Protein AF-A0A7C6X1G7-F1 (afdb_monomer_lite)

pLDDT: mean 74.95, std 17.66, range [35.72, 93.56]

Foldseek 3Di:
DFWDWAFAAAAPDPVDDKWKFFAPAAQPVDQDPVRGDGDTDDHRDIDTHDFQTKMKIWYWDDDPVDIKIKIFIWTQHPNNYTHFDADPVGGQIDMHDRSCVSRRVVVNLSNLVSVCVPDPDDDQADNVPRDSAWDWDDDPDDFWIWIAHPPPRDIDTDGDPPDD

Sequence (164 aa):
MAKVIVSIPDKDDRRFKAWRKLLTGVDREQKGGYAFEGAWLQPGRKEELEPGSFVLLYDESGSMKHHYARVWLAVVDASGELAPVEDDKGPIRSSGADWALNIRDRVAAALAARDCEGKDNAARYCPFCGSSQCEVEKHESEDGEKVKCLDCGRTALIIIEHEG

Structure (mmCIF, N/CA/C/O backbone):
data_AF-A0A7C6X1G7-F1
#
_entry.id   AF-A0A7C6X1G7-F1
#
loop_
_atom_site.group_PDB
_atom_site.id
_atom_site.type_symbol
_atom_site.label_atom_id
_atom_site.label_alt_id
_atom_site.label_comp_id
_atom_site.label_asym_id
_atom_site.label_entity_id
_atom_site.label_seq_id
_atom_site.pdbx_PDB_ins_code
_atom_site.Cartn_x
_atom_site.Cartn_y
_atom_site.Cartn_z
_atom_site.occupancy
_atom_site.B_iso_or_equiv
_atom_site.auth_seq_id
_atom_site.auth_comp_id
_atom_site.auth_asym_id
_atom_site.auth_atom_id
_atom_site.pdbx_PDB_model_num
ATOM 1 N N . MET A 1 1 ? -15.977 -0.653 12.750 1.00 55.25 1 MET A N 1
ATOM 2 C CA . MET A 1 1 ? -15.195 -0.234 13.934 1.00 55.25 1 MET A CA 1
ATOM 3 C C . MET A 1 1 ? -15.120 1.294 13.944 1.00 55.25 1 MET A C 1
ATOM 5 O O . MET A 1 1 ? -15.724 1.907 13.066 1.00 55.25 1 MET A O 1
ATOM 9 N N . ALA A 1 2 ? -14.492 1.938 14.934 1.00 77.12 2 ALA A N 1
ATOM 10 C CA . ALA A 1 2 ? -14.304 3.393 14.885 1.00 77.12 2 ALA A CA 1
ATOM 11 C C . ALA A 1 2 ? -13.318 3.741 13.759 1.00 77.12 2 ALA A C 1
ATOM 13 O O . ALA A 1 2 ? -12.257 3.127 13.663 1.00 77.12 2 ALA A O 1
ATOM 14 N N . LYS A 1 3 ? -13.682 4.689 12.891 1.00 84.44 3 LYS A N 1
ATOM 15 C CA . LYS A 1 3 ? -12.791 5.179 11.834 1.00 84.44 3 LYS A CA 1
ATOM 16 C C . LYS A 1 3 ? -11.840 6.220 12.410 1.00 84.44 3 LYS A C 1
ATOM 18 O O . LYS A 1 3 ? -12.233 7.010 13.268 1.00 84.44 3 LYS A O 1
ATOM 23 N N . VAL A 1 4 ? -10.612 6.229 11.913 1.00 89.00 4 VAL A N 1
ATOM 24 C CA . VAL A 1 4 ? -9.581 7.205 12.263 1.00 89.00 4 VAL A CA 1
ATOM 25 C C . VAL A 1 4 ? -9.228 8.038 11.042 1.00 89.00 4 VAL A C 1
ATOM 27 O O . VAL A 1 4 ? -9.300 7.576 9.902 1.00 89.00 4 VAL A O 1
ATOM 30 N N . ILE A 1 5 ? -8.872 9.297 11.279 1.00 91.44 5 ILE A N 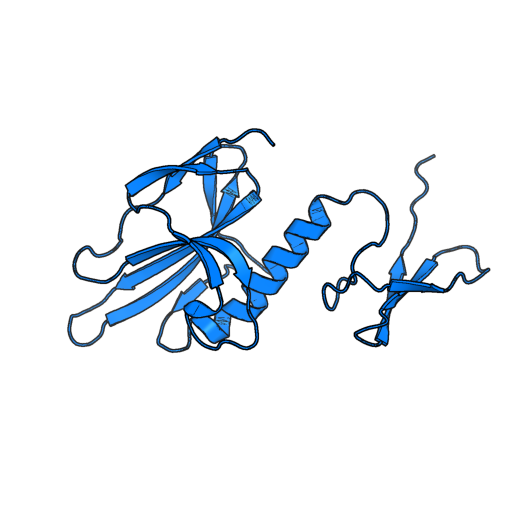1
ATOM 31 C CA . ILE A 1 5 ? -8.466 10.210 10.213 1.00 91.44 5 ILE A CA 1
ATOM 32 C C . ILE A 1 5 ? -6.995 9.948 9.916 1.00 91.44 5 ILE A C 1
ATOM 34 O O . ILE A 1 5 ? -6.128 10.313 10.707 1.00 91.44 5 ILE A O 1
ATOM 38 N N . VAL A 1 6 ? -6.724 9.357 8.757 1.00 90.00 6 VAL A N 1
ATOM 39 C CA . VAL A 1 6 ? -5.374 9.001 8.326 1.00 90.00 6 VAL A CA 1
ATOM 40 C C . VAL A 1 6 ? -4.847 10.024 7.343 1.00 90.00 6 VAL A C 1
ATOM 42 O O . VAL A 1 6 ? -5.523 10.380 6.378 1.00 90.00 6 VAL A O 1
ATOM 45 N N . SER A 1 7 ? -3.617 10.485 7.562 1.00 90.00 7 SER A N 1
ATOM 46 C CA . SER A 1 7 ? -2.927 11.354 6.605 1.00 90.00 7 SER A CA 1
ATOM 47 C C . SER A 1 7 ? -2.232 10.504 5.543 1.00 90.00 7 SER A C 1
ATOM 49 O O . SER A 1 7 ? -1.245 9.831 5.831 1.00 90.00 7 SER A O 1
ATOM 51 N N . ILE A 1 8 ? -2.740 10.534 4.308 1.00 90.81 8 ILE A N 1
ATOM 52 C CA . ILE A 1 8 ? -2.143 9.794 3.196 1.00 90.81 8 ILE A CA 1
ATOM 53 C C . ILE A 1 8 ? -0.935 10.582 2.676 1.00 90.81 8 ILE A C 1
ATOM 55 O O . ILE A 1 8 ? -1.099 11.736 2.266 1.00 90.81 8 ILE A O 1
ATOM 59 N N . PRO A 1 9 ? 0.275 9.996 2.656 1.00 87.00 9 PRO A N 1
ATOM 60 C CA . PRO A 1 9 ? 1.474 10.709 2.243 1.00 87.00 9 PRO A CA 1
ATOM 61 C C . PRO A 1 9 ? 1.359 11.173 0.792 1.00 87.00 9 PRO A C 1
ATOM 63 O O . PRO A 1 9 ? 0.794 10.483 -0.068 1.00 87.00 9 PRO A O 1
ATOM 66 N N . ASP A 1 10 ? 1.895 12.364 0.529 1.00 86.38 10 ASP A N 1
ATOM 67 C CA . ASP A 1 10 ? 1.963 12.928 -0.816 1.00 86.38 10 ASP A CA 1
ATOM 68 C C . ASP A 1 10 ? 2.998 12.187 -1.679 1.00 86.38 10 ASP A C 1
ATOM 70 O O . ASP A 1 10 ? 3.651 11.247 -1.219 1.00 86.38 10 ASP A O 1
ATOM 74 N N . LYS A 1 11 ? 3.094 12.560 -2.954 1.00 83.31 11 LYS A N 1
ATOM 75 C CA . LYS A 1 11 ? 3.959 11.908 -3.942 1.00 83.31 11 LYS A CA 1
ATOM 76 C C . LYS A 1 11 ? 5.419 12.243 -3.655 1.00 83.31 11 LYS A C 1
ATOM 78 O O . LYS A 1 11 ? 5.736 13.412 -3.453 1.00 83.31 11 LYS A O 1
ATOM 83 N N . ASP A 1 12 ? 6.298 11.243 -3.706 1.00 77.25 12 ASP A N 1
ATOM 84 C CA . ASP A 1 12 ? 7.741 11.455 -3.491 1.00 77.25 12 ASP A CA 1
ATOM 85 C C . ASP A 1 12 ? 8.341 12.331 -4.606 1.00 77.25 12 ASP A C 1
ATOM 87 O O . ASP A 1 12 ? 9.036 13.314 -4.352 1.00 77.25 12 ASP A O 1
ATOM 91 N N . ASP A 1 13 ? 7.974 12.038 -5.857 1.00 77.50 13 ASP A N 1
ATOM 92 C CA . ASP A 1 13 ? 8.356 12.826 -7.023 1.00 77.50 13 ASP A CA 1
ATOM 93 C C . ASP A 1 13 ? 7.121 13.203 -7.848 1.00 77.50 13 ASP A C 1
ATOM 95 O O . ASP A 1 13 ? 6.461 12.371 -8.475 1.00 77.50 13 ASP A O 1
ATOM 99 N N . ARG A 1 14 ? 6.814 14.504 -7.890 1.00 76.50 14 ARG A N 1
ATOM 100 C CA . ARG A 1 14 ? 5.660 15.044 -8.628 1.00 76.50 14 ARG A CA 1
ATOM 101 C C . ARG A 1 14 ? 5.756 14.834 -10.142 1.00 76.50 14 ARG A C 1
ATOM 103 O O . ARG A 1 14 ? 4.755 15.022 -10.831 1.00 76.50 14 ARG A O 1
ATOM 110 N N . ARG A 1 15 ? 6.939 14.493 -10.665 1.00 80.12 15 ARG A N 1
ATOM 111 C CA . ARG A 1 15 ? 7.170 14.260 -12.098 1.00 80.12 15 ARG A CA 1
ATOM 112 C C . ARG A 1 15 ? 6.644 12.907 -12.562 1.00 80.12 15 ARG A C 1
ATOM 114 O O . ARG A 1 15 ? 6.366 12.760 -13.750 1.00 80.12 15 ARG A O 1
ATOM 121 N N . PHE A 1 16 ? 6.520 11.940 -11.656 1.00 82.81 16 PHE A N 1
ATOM 122 C CA . PHE A 1 16 ? 6.192 10.566 -12.010 1.00 82.81 16 PHE A CA 1
ATOM 123 C C . PHE A 1 16 ? 4.864 10.098 -11.415 1.00 82.81 16 PHE A C 1
ATOM 125 O O . PHE A 1 16 ? 4.177 10.820 -10.680 1.00 82.81 16 PHE A O 1
ATOM 132 N N . LYS A 1 17 ? 4.440 8.892 -11.808 1.00 84.31 17 LYS A N 1
ATOM 133 C CA . LYS A 1 17 ? 3.172 8.339 -11.349 1.00 84.31 17 LYS A CA 1
ATOM 134 C C . LYS A 1 17 ? 3.324 7.902 -9.906 1.00 84.31 17 LYS A C 1
ATOM 136 O O . LYS A 1 17 ? 4.287 7.256 -9.511 1.00 84.31 17 LYS A O 1
ATOM 141 N N . ALA A 1 18 ? 2.305 8.230 -9.137 1.00 89.81 18 ALA A N 1
ATOM 142 C CA . ALA A 1 18 ? 2.233 7.875 -7.744 1.00 89.81 18 ALA A CA 1
ATOM 143 C C . ALA A 1 18 ? 0.765 7.715 -7.375 1.00 89.81 18 ALA A C 1
ATOM 145 O O . ALA A 1 18 ? -0.073 8.543 -7.758 1.00 89.81 18 ALA A O 1
ATOM 146 N N . TRP A 1 19 ? 0.465 6.629 -6.680 1.00 91.62 19 TRP A N 1
ATOM 147 C CA . TRP A 1 19 ? -0.881 6.276 -6.258 1.00 91.62 19 TRP A CA 1
ATOM 148 C C . TRP A 1 19 ? -0.836 5.572 -4.905 1.00 91.62 19 TRP A C 1
ATOM 150 O O . TRP A 1 19 ? 0.210 5.092 -4.470 1.00 91.62 19 TRP A O 1
ATOM 160 N N . ARG A 1 20 ? -1.960 5.594 -4.193 1.00 92.50 20 ARG A N 1
ATOM 161 C CA . ARG A 1 20 ? -2.141 4.874 -2.933 1.00 92.50 20 ARG A CA 1
ATOM 162 C C . ARG A 1 20 ? -3.430 4.087 -3.042 1.00 92.50 20 ARG A C 1
ATOM 164 O O . ARG A 1 20 ? -4.411 4.588 -3.594 1.00 92.50 20 ARG A O 1
ATOM 171 N N . LYS A 1 21 ? -3.410 2.849 -2.570 1.00 93.56 21 LYS A N 1
ATOM 172 C CA . LYS A 1 21 ? -4.550 1.950 -2.684 1.00 93.56 21 LYS A CA 1
ATOM 173 C C . LYS A 1 21 ? -4.817 1.294 -1.344 1.00 93.56 21 LYS A C 1
ATOM 175 O O . LYS A 1 21 ? -3.936 0.642 -0.794 1.00 93.56 21 LYS A O 1
ATOM 180 N N . LEU A 1 22 ? -6.022 1.484 -0.828 1.00 93.38 22 LEU A N 1
ATOM 181 C CA . LEU A 1 22 ? -6.534 0.717 0.294 1.00 93.38 22 LEU A CA 1
ATOM 182 C C . LEU A 1 22 ? -6.741 -0.717 -0.182 1.00 93.38 22 LEU A C 1
ATOM 184 O O . LEU A 1 22 ? -7.464 -0.932 -1.154 1.00 93.38 22 LEU A O 1
ATOM 188 N N . LEU A 1 23 ? -6.109 -1.675 0.482 1.00 92.62 23 LEU A N 1
ATOM 189 C CA . LEU A 1 23 ? -6.188 -3.077 0.111 1.00 92.62 23 LEU A CA 1
ATOM 190 C C . LEU A 1 23 ? -7.367 -3.761 0.790 1.00 92.62 23 LEU A C 1
ATOM 192 O O . LEU A 1 23 ? -7.470 -3.796 2.017 1.00 92.62 23 LEU A O 1
ATOM 196 N N . THR A 1 24 ? -8.221 -4.356 -0.033 1.00 88.06 24 THR A N 1
ATOM 197 C CA . THR A 1 24 ? -9.310 -5.238 0.402 1.00 88.06 24 THR A CA 1
ATOM 198 C C . THR A 1 24 ? -9.031 -6.698 0.063 1.00 88.06 24 THR A C 1
ATOM 200 O O . THR A 1 24 ? -9.603 -7.579 0.692 1.00 88.06 24 THR A O 1
ATOM 203 N N . GLY A 1 25 ? -8.155 -6.957 -0.911 1.00 87.31 25 GLY A N 1
ATOM 204 C CA . GLY A 1 25 ? -7.812 -8.296 -1.375 1.00 87.31 25 GLY A CA 1
ATOM 205 C C . GLY A 1 25 ? -6.568 -8.300 -2.259 1.00 87.31 25 GLY A C 1
ATOM 206 O O . GLY A 1 25 ? -6.072 -7.246 -2.674 1.00 87.31 25 GLY A O 1
ATOM 207 N N . VAL A 1 26 ? -6.047 -9.498 -2.522 1.00 89.50 26 VAL A N 1
ATOM 208 C CA . VAL A 1 26 ? -4.948 -9.720 -3.466 1.00 89.50 26 VAL A CA 1
ATOM 209 C C . VAL A 1 26 ? -5.261 -10.933 -4.333 1.00 89.50 26 VAL A C 1
ATOM 211 O O . VAL A 1 26 ? -5.372 -12.052 -3.834 1.00 89.50 26 VAL A O 1
ATOM 214 N N . ASP A 1 27 ? -5.309 -10.704 -5.637 1.00 86.81 27 ASP A N 1
ATOM 215 C CA . ASP A 1 27 ? -5.416 -11.715 -6.676 1.00 86.81 27 ASP A CA 1
ATOM 216 C C . ASP A 1 27 ? -4.020 -12.282 -6.996 1.00 86.81 27 ASP A C 1
ATOM 218 O O . ASP A 1 27 ? -3.120 -11.589 -7.483 1.00 86.81 27 ASP A O 1
ATOM 222 N N . ARG A 1 28 ? -3.827 -13.572 -6.703 1.00 83.19 28 ARG A N 1
ATOM 223 C CA . ARG A 1 28 ? -2.555 -14.284 -6.912 1.00 83.19 28 ARG A CA 1
ATOM 224 C C . ARG A 1 28 ? -2.372 -14.814 -8.335 1.00 83.19 28 ARG A C 1
ATOM 226 O O . ARG A 1 28 ? -1.288 -15.296 -8.665 1.00 83.19 28 ARG A O 1
ATOM 233 N N . GLU A 1 29 ? -3.380 -14.738 -9.187 1.00 81.56 29 GLU A N 1
ATOM 234 C CA . GLU A 1 29 ? -3.276 -15.133 -10.593 1.00 81.56 29 GLU A CA 1
ATOM 235 C C . GLU A 1 29 ? -2.656 -14.002 -11.424 1.00 81.56 29 GLU A C 1
ATOM 237 O O . GLU A 1 29 ? -1.931 -14.239 -12.397 1.00 81.56 29 GLU A O 1
ATOM 242 N N . GLN A 1 30 ? -2.834 -12.757 -10.978 1.00 82.62 30 GLN A N 1
ATOM 243 C CA . GLN A 1 30 ? -2.245 -11.581 -11.605 1.00 82.62 30 GLN A CA 1
ATOM 244 C C . GLN A 1 30 ? -0.779 -11.345 -11.190 1.00 82.62 30 GLN A C 1
ATOM 246 O O . GLN A 1 30 ? -0.344 -11.603 -10.064 1.00 82.62 30 GLN A O 1
ATOM 251 N N . LYS A 1 31 ? 0.016 -10.839 -12.144 1.00 79.12 31 LYS A N 1
ATOM 252 C CA . LYS A 1 31 ? 1.476 -10.638 -12.007 1.00 79.12 31 LYS A CA 1
ATOM 253 C C . LYS A 1 31 ? 1.902 -9.171 -11.870 1.00 79.12 31 LYS A C 1
ATOM 255 O O . LYS A 1 31 ? 3.086 -8.895 -11.717 1.00 79.12 31 LYS A O 1
ATOM 260 N N . GLY A 1 32 ? 0.963 -8.232 -11.969 1.00 83.88 32 GLY A N 1
ATOM 261 C CA . GLY A 1 32 ? 1.234 -6.791 -11.975 1.00 83.88 32 GLY A CA 1
ATOM 262 C C . GLY A 1 32 ? 0.497 -6.040 -10.870 1.00 83.88 32 GLY A C 1
ATOM 263 O O . GLY A 1 32 ? -0.123 -6.642 -10.001 1.00 83.88 32 GLY A O 1
ATOM 264 N N . GLY A 1 33 ? 0.504 -4.706 -10.938 1.00 76.50 33 GLY A N 1
ATOM 265 C CA . GLY A 1 33 ? -0.176 -3.855 -9.949 1.00 76.50 33 GLY A CA 1
ATOM 266 C C . GLY A 1 33 ? -1.702 -4.020 -9.877 1.00 76.50 33 GLY A C 1
ATOM 267 O O . GLY A 1 33 ? -2.312 -3.586 -8.907 1.00 76.50 33 GLY A O 1
ATOM 268 N N . TYR A 1 34 ? -2.313 -4.679 -10.865 1.00 81.38 34 TYR A N 1
ATOM 269 C CA . TYR A 1 34 ? -3.734 -5.041 -10.854 1.00 81.38 34 TYR A CA 1
ATOM 270 C C . TYR A 1 34 ? -4.063 -6.219 -9.928 1.00 81.38 34 TYR A C 1
ATOM 272 O O . TYR A 1 34 ? -5.228 -6.400 -9.595 1.00 81.38 34 TYR A O 1
ATOM 280 N N . ALA A 1 35 ? -3.048 -6.956 -9.461 1.00 87.56 35 ALA A N 1
ATOM 281 C CA . ALA A 1 35 ? -3.206 -8.002 -8.455 1.00 87.56 35 ALA A CA 1
ATOM 282 C C . ALA A 1 35 ? -3.741 -7.468 -7.120 1.00 87.56 35 ALA A C 1
ATOM 284 O O . ALA A 1 35 ? -4.300 -8.214 -6.332 1.00 87.56 35 ALA A O 1
ATOM 285 N N . PHE A 1 36 ? -3.549 -6.183 -6.834 1.00 90.75 36 PHE A N 1
ATOM 286 C CA . PHE A 1 36 ? -3.952 -5.581 -5.571 1.00 90.75 36 PHE A CA 1
ATOM 287 C C . PHE A 1 36 ? -5.345 -4.983 -5.714 1.00 90.75 36 PHE A C 1
ATOM 289 O O . PHE A 1 36 ? -5.533 -4.035 -6.479 1.00 90.75 36 PHE A O 1
ATOM 296 N N . GLU A 1 37 ? -6.317 -5.507 -4.979 1.00 90.56 37 GLU A N 1
ATOM 297 C CA . GLU A 1 37 ? -7.714 -5.082 -5.037 1.00 90.56 37 GLU A CA 1
ATOM 298 C C . GLU A 1 37 ? -8.043 -4.087 -3.928 1.00 90.56 37 GLU A C 1
ATOM 300 O O . GLU A 1 37 ? -7.504 -4.158 -2.824 1.00 90.56 37 GLU A O 1
ATOM 305 N N . GLY A 1 38 ? -8.947 -3.155 -4.235 1.00 90.50 38 GLY A N 1
ATOM 306 C CA . GLY A 1 38 ? -9.492 -2.206 -3.268 1.00 90.50 38 GLY A CA 1
ATOM 307 C C . GLY A 1 38 ? -9.575 -0.770 -3.781 1.00 90.50 38 GLY A C 1
ATOM 308 O O . GLY A 1 38 ? -9.521 -0.521 -4.991 1.00 90.50 38 GLY A O 1
ATOM 309 N N . ALA A 1 39 ? -9.765 0.174 -2.861 1.00 91.44 39 ALA A N 1
ATOM 310 C CA . ALA A 1 39 ? -10.128 1.555 -3.172 1.00 91.44 39 ALA A CA 1
ATOM 311 C C . ALA A 1 39 ? -8.904 2.450 -3.415 1.00 91.44 39 ALA A C 1
ATOM 313 O O . ALA A 1 39 ? -7.892 2.359 -2.723 1.00 91.44 39 ALA A O 1
ATOM 314 N N . TRP A 1 40 ? -9.003 3.350 -4.393 1.00 91.38 40 TRP A N 1
ATOM 315 C CA . TRP A 1 40 ? -7.967 4.345 -4.668 1.00 91.38 40 TRP A CA 1
ATOM 316 C C . TRP A 1 40 ? -8.059 5.507 -3.681 1.00 91.38 40 TRP A C 1
ATOM 318 O O . TRP A 1 40 ? -9.119 6.113 -3.546 1.00 91.38 40 TRP A O 1
ATOM 328 N N . LEU A 1 41 ? -6.939 5.841 -3.044 1.00 90.75 41 LEU A N 1
ATOM 329 C CA . LEU A 1 41 ? -6.829 6.950 -2.101 1.00 90.75 41 LEU A CA 1
ATOM 330 C C . LEU A 1 41 ? -6.162 8.155 -2.767 1.00 90.75 41 LEU A C 1
ATOM 332 O O . LEU A 1 41 ? -5.285 8.012 -3.627 1.00 90.75 41 LEU A O 1
ATOM 336 N N . GLN A 1 42 ? -6.557 9.355 -2.346 1.00 88.00 42 GLN A N 1
ATOM 337 C CA . GLN A 1 42 ? -5.967 10.595 -2.843 1.00 88.00 42 GLN A CA 1
ATOM 338 C C . GLN A 1 42 ? -4.656 10.908 -2.093 1.00 88.00 42 GLN A C 1
ATOM 340 O O . GLN A 1 42 ? -4.688 11.093 -0.875 1.00 88.00 42 GLN A O 1
ATOM 345 N N . PRO A 1 43 ? -3.498 10.991 -2.781 1.00 87.31 43 PRO A N 1
ATOM 346 C CA . PRO A 1 43 ? -2.242 11.402 -2.150 1.00 87.31 43 PRO A CA 1
ATOM 347 C C . PRO A 1 43 ? -2.351 12.824 -1.581 1.00 87.31 43 PRO A C 1
ATOM 349 O O . PRO A 1 43 ? -2.982 13.689 -2.193 1.00 87.31 43 PRO A O 1
ATOM 352 N N . GLY A 1 44 ? -1.755 13.054 -0.407 1.00 87.00 44 GLY A N 1
ATOM 353 C CA . GLY A 1 44 ? -1.722 14.366 0.250 1.00 87.00 44 GLY A CA 1
ATOM 354 C C . GLY A 1 44 ? -3.046 14.801 0.890 1.00 87.00 44 GLY A C 1
ATOM 355 O O . GLY A 1 44 ? -3.172 15.941 1.345 1.00 87.00 44 GLY A O 1
ATOM 356 N N . ARG A 1 45 ? -4.053 13.922 0.922 1.00 89.38 45 ARG A N 1
ATOM 357 C CA . ARG A 1 45 ? -5.341 14.158 1.583 1.00 89.38 45 ARG A CA 1
ATOM 358 C C . ARG A 1 45 ? -5.464 13.315 2.847 1.00 89.38 45 ARG A C 1
ATOM 360 O O . ARG A 1 45 ? -4.727 12.355 3.059 1.00 89.38 45 ARG A O 1
ATOM 367 N N . LYS A 1 46 ? -6.401 13.720 3.700 1.00 89.94 46 LYS A N 1
ATOM 368 C CA . LYS A 1 46 ? -6.814 12.938 4.861 1.00 89.94 46 LYS A CA 1
ATOM 369 C C . LYS A 1 46 ? -8.035 12.118 4.484 1.00 89.94 46 LYS A C 1
ATOM 371 O O . LYS A 1 46 ? -8.945 12.675 3.882 1.00 89.94 46 LYS A O 1
ATOM 376 N N . GLU A 1 47 ? -8.036 10.849 4.858 1.00 90.75 47 GLU A N 1
ATOM 377 C CA . GLU A 1 47 ? -9.119 9.905 4.580 1.00 90.75 47 GLU A CA 1
ATOM 378 C C . GLU A 1 47 ? -9.529 9.208 5.880 1.00 90.75 47 GLU A C 1
ATOM 380 O O . GLU A 1 47 ? -8.700 8.978 6.761 1.00 90.75 47 GLU A O 1
ATOM 385 N N . GLU A 1 48 ? -10.810 8.872 6.010 1.00 91.31 48 GLU A N 1
ATOM 386 C CA . GLU A 1 48 ? -11.317 8.101 7.146 1.00 91.31 48 GLU A CA 1
ATOM 387 C C . GLU A 1 48 ? -11.150 6.605 6.874 1.00 91.31 48 GLU A C 1
ATOM 389 O O . GLU A 1 48 ? -11.887 6.027 6.070 1.00 91.31 48 GLU A O 1
ATOM 394 N N . LEU A 1 49 ? -10.195 5.973 7.556 1.00 89.00 49 LEU A N 1
ATOM 395 C CA . LEU A 1 49 ? -9.894 4.548 7.414 1.00 89.00 49 LEU A CA 1
ATOM 396 C C . LEU A 1 49 ? -10.116 3.817 8.737 1.00 89.00 49 LEU A C 1
ATOM 398 O O . LEU A 1 49 ? -10.075 4.412 9.812 1.00 89.00 49 LEU A O 1
ATOM 402 N N . GLU A 1 50 ? -10.361 2.513 8.666 1.00 86.75 50 GLU A N 1
ATOM 403 C CA . GLU A 1 50 ? -10.420 1.680 9.867 1.00 86.75 50 GLU A CA 1
ATOM 404 C C . GLU A 1 50 ? -8.993 1.312 10.310 1.00 86.75 50 GLU A C 1
ATOM 406 O O . GLU A 1 50 ? -8.184 0.926 9.458 1.00 86.75 50 GLU A O 1
ATOM 411 N N . PRO A 1 51 ? -8.658 1.407 11.609 1.00 86.12 51 PRO A N 1
ATOM 412 C CA . PRO A 1 51 ? -7.404 0.871 12.134 1.00 86.12 51 PRO A CA 1
ATOM 413 C C . PRO A 1 51 ? -7.207 -0.596 11.732 1.00 86.12 51 PRO A C 1
ATOM 415 O O . PRO A 1 51 ? -8.170 -1.356 11.646 1.00 86.12 51 PRO A O 1
ATOM 418 N N . GLY A 1 52 ? -5.970 -0.981 11.431 1.00 85.31 52 GLY A N 1
ATOM 419 C CA . GLY A 1 52 ? -5.627 -2.289 10.865 1.00 85.31 52 GLY A CA 1
ATOM 420 C C . GLY A 1 52 ? -5.830 -2.392 9.347 1.00 85.31 52 GLY A C 1
ATOM 421 O O . GLY A 1 52 ? -5.494 -3.409 8.741 1.00 85.31 52 GLY A O 1
ATOM 422 N N . SER A 1 53 ? -6.351 -1.351 8.690 1.00 87.44 53 SER A N 1
ATOM 423 C CA . SER A 1 53 ? -6.442 -1.320 7.227 1.00 87.44 53 SER A CA 1
ATOM 424 C C . SER A 1 53 ? -5.060 -1.289 6.584 1.00 87.44 53 SER A C 1
ATOM 426 O O . SER A 1 53 ? -4.200 -0.508 6.987 1.00 87.44 53 SER A O 1
ATOM 428 N N . PHE A 1 54 ? -4.864 -2.073 5.524 1.00 91.69 54 PHE A N 1
ATOM 429 C CA . PHE A 1 54 ? -3.623 -2.048 4.756 1.00 91.69 54 PHE A CA 1
ATOM 430 C C . PHE A 1 54 ? -3.704 -1.065 3.595 1.00 91.69 54 PHE A C 1
ATOM 432 O O . PHE A 1 54 ? -4.652 -1.077 2.813 1.00 91.69 54 PHE A O 1
ATOM 439 N N . VAL A 1 55 ? -2.671 -0.249 3.440 1.00 92.75 55 VAL A N 1
ATOM 440 C CA . VAL A 1 55 ? -2.517 0.710 2.352 1.00 92.75 55 VAL A CA 1
ATOM 441 C C . VAL A 1 55 ? -1.251 0.372 1.582 1.00 92.75 55 VAL A C 1
ATOM 443 O O . VAL A 1 55 ? -0.158 0.313 2.140 1.00 92.75 55 VAL A O 1
ATOM 446 N N . LEU A 1 56 ? -1.395 0.166 0.277 1.00 93.12 56 LEU A N 1
ATOM 447 C CA . LEU A 1 56 ? -0.281 0.000 -0.641 1.00 93.12 56 LEU A CA 1
ATOM 448 C C . LEU A 1 56 ? 0.102 1.351 -1.233 1.00 93.12 56 LEU A C 1
ATOM 450 O O . LEU A 1 56 ? -0.734 2.044 -1.823 1.00 93.12 56 LEU A O 1
ATOM 454 N N . LEU A 1 57 ? 1.372 1.709 -1.095 1.00 92.81 57 LEU A N 1
ATOM 455 C CA . LEU A 1 57 ? 1.919 2.964 -1.581 1.00 92.81 57 LEU A CA 1
ATOM 456 C C . LEU A 1 57 ? 2.839 2.690 -2.757 1.00 92.81 57 LEU A C 1
ATOM 458 O O . LEU A 1 57 ? 3.752 1.877 -2.646 1.00 92.81 57 LEU A O 1
ATOM 462 N N . TYR A 1 58 ? 2.574 3.360 -3.875 1.00 91.81 58 TYR A N 1
ATOM 463 C CA . TYR A 1 58 ? 3.378 3.294 -5.086 1.00 91.81 58 TYR A CA 1
ATOM 464 C C . TYR A 1 58 ? 3.865 4.690 -5.445 1.00 91.81 58 TYR A C 1
ATOM 466 O O . TYR A 1 58 ? 3.060 5.612 -5.628 1.00 91.81 58 TYR A O 1
ATOM 474 N N . ASP A 1 59 ? 5.170 4.806 -5.637 1.00 90.44 59 ASP A N 1
ATOM 475 C CA . ASP A 1 59 ? 5.827 6.005 -6.128 1.00 90.44 59 ASP A CA 1
ATOM 476 C C . ASP A 1 59 ? 6.878 5.619 -7.167 1.00 90.44 59 ASP A C 1
ATOM 478 O O . ASP A 1 59 ? 7.698 4.727 -6.959 1.00 90.44 59 ASP A O 1
ATOM 482 N N . GLU A 1 60 ? 6.870 6.295 -8.305 1.00 88.06 60 GLU A N 1
ATOM 483 C CA . GLU A 1 60 ? 7.979 6.249 -9.251 1.00 88.06 60 GLU A CA 1
ATOM 484 C C . GLU A 1 60 ? 9.005 7.318 -8.886 1.00 88.06 60 GLU A C 1
ATOM 486 O O . GLU A 1 60 ? 8.666 8.483 -8.687 1.00 88.06 60 GLU A O 1
ATOM 491 N N . SER A 1 61 ? 10.273 6.926 -8.817 1.00 82.75 61 SER A N 1
ATOM 492 C CA . SER A 1 61 ? 11.370 7.844 -8.516 1.00 82.75 61 SER A CA 1
ATOM 493 C C . SER A 1 61 ? 12.570 7.546 -9.411 1.00 82.75 61 SER A C 1
ATOM 495 O O . SER A 1 61 ? 12.725 6.435 -9.926 1.00 82.75 61 SER A O 1
ATOM 497 N N . GLY A 1 62 ? 13.417 8.549 -9.631 1.00 81.06 62 GLY A N 1
ATOM 498 C CA . GLY A 1 62 ? 14.623 8.438 -10.450 1.00 81.06 62 GLY A CA 1
ATOM 499 C C . GLY A 1 62 ? 14.751 9.525 -11.516 1.00 81.06 62 GLY A C 1
ATOM 500 O O . GLY A 1 62 ? 14.237 10.636 -11.391 1.00 81.06 62 GLY A O 1
ATOM 501 N N . SER A 1 63 ? 15.508 9.220 -12.568 1.00 74.81 63 SER A N 1
ATOM 502 C CA . SER A 1 63 ? 15.702 10.123 -13.709 1.00 74.81 63 SER A CA 1
ATOM 503 C C . SER A 1 63 ? 14.714 9.785 -14.824 1.00 74.81 63 SER A C 1
ATOM 505 O O . SER A 1 63 ? 14.275 8.645 -14.919 1.00 74.81 63 SER A O 1
ATOM 507 N N . MET A 1 64 ? 14.403 10.723 -15.728 1.00 71.44 64 MET A N 1
ATOM 508 C CA . MET A 1 64 ? 13.479 10.471 -16.852 1.00 71.44 64 MET A CA 1
ATOM 509 C C . MET A 1 64 ? 13.829 9.192 -17.634 1.00 71.44 64 MET A C 1
ATOM 511 O O . MET A 1 64 ? 12.937 8.439 -18.013 1.00 71.44 64 MET A O 1
ATOM 515 N N . LYS A 1 65 ? 15.130 8.918 -17.823 1.00 75.94 65 LYS A N 1
ATOM 516 C CA . LYS A 1 65 ? 15.638 7.722 -18.522 1.00 75.94 65 LYS A CA 1
ATOM 517 C C . LYS A 1 65 ? 15.756 6.468 -17.643 1.00 75.94 65 LYS A C 1
ATOM 519 O O . LYS A 1 65 ? 15.821 5.370 -18.179 1.00 75.94 65 LYS A O 1
ATOM 524 N N . HIS A 1 66 ? 15.797 6.629 -16.322 1.00 77.25 66 HIS A N 1
ATOM 525 C CA . HIS A 1 66 ? 16.018 5.558 -15.344 1.00 77.25 66 HIS A CA 1
ATOM 526 C C . HIS A 1 66 ? 15.131 5.796 -14.119 1.00 77.25 66 HIS A C 1
ATOM 528 O O . HIS A 1 66 ? 15.620 6.127 -13.036 1.00 77.25 66 HIS A O 1
ATOM 534 N N . HIS A 1 67 ? 13.819 5.707 -14.319 1.00 80.06 67 HIS A N 1
ATOM 535 C CA . HIS A 1 67 ? 12.848 5.723 -13.234 1.00 80.06 67 HIS A CA 1
ATOM 536 C C . HIS A 1 67 ? 12.544 4.282 -12.830 1.00 80.06 67 HIS A C 1
ATOM 538 O O . HIS A 1 67 ? 12.572 3.370 -13.658 1.00 80.06 67 HIS A O 1
ATOM 544 N N . TYR A 1 68 ? 12.285 4.072 -11.549 1.00 84.19 68 TYR A N 1
ATOM 545 C CA . TYR A 1 68 ? 11.920 2.777 -11.003 1.00 84.19 68 TYR A CA 1
ATOM 546 C C . TYR A 1 68 ? 10.716 2.935 -10.083 1.00 84.19 68 TYR A C 1
ATOM 548 O O . TYR A 1 68 ? 10.567 3.944 -9.392 1.00 84.19 68 TYR A O 1
ATOM 556 N N . ALA A 1 69 ? 9.860 1.917 -10.076 1.00 88.75 69 ALA A N 1
ATOM 557 C CA . ALA A 1 69 ? 8.786 1.820 -9.106 1.00 88.75 69 ALA A CA 1
ATOM 558 C C . ALA A 1 69 ? 9.384 1.568 -7.721 1.00 88.75 69 ALA A C 1
ATOM 560 O O . ALA A 1 69 ? 10.293 0.748 -7.574 1.00 88.75 69 ALA A O 1
ATOM 561 N N . ARG A 1 70 ? 8.864 2.259 -6.714 1.00 90.81 70 ARG A N 1
ATOM 562 C CA . ARG A 1 70 ? 9.089 2.015 -5.296 1.00 90.81 70 ARG A CA 1
ATOM 563 C C . ARG A 1 70 ? 7.730 1.757 -4.673 1.00 90.81 70 ARG A C 1
ATOM 565 O O . ARG A 1 70 ? 6.835 2.592 -4.759 1.00 90.81 70 ARG A O 1
ATOM 572 N N . VAL A 1 71 ? 7.590 0.587 -4.067 1.00 92.00 71 VAL A N 1
ATOM 573 C CA . VAL A 1 71 ? 6.328 0.143 -3.488 1.00 92.00 71 VAL A CA 1
ATOM 574 C C . VAL A 1 71 ? 6.562 -0.342 -2.077 1.00 92.00 71 VAL A C 1
ATOM 576 O O . VAL A 1 71 ? 7.519 -1.077 -1.832 1.00 92.00 71 VAL A O 1
ATOM 579 N N . TRP A 1 72 ? 5.703 0.058 -1.150 1.00 92.94 72 TRP A N 1
ATOM 580 C CA . TRP A 1 72 ? 5.719 -0.449 0.216 1.00 92.94 72 TRP A CA 1
ATOM 581 C C . TRP A 1 72 ? 4.308 -0.583 0.773 1.00 92.94 72 TRP A C 1
ATOM 583 O O . TRP A 1 72 ? 3.386 0.127 0.363 1.00 92.94 72 TRP A O 1
ATOM 593 N N . LEU A 1 73 ? 4.150 -1.532 1.690 1.00 93.31 73 LEU A N 1
ATOM 594 C CA . LEU A 1 73 ? 2.913 -1.758 2.416 1.00 93.31 73 LEU A CA 1
ATOM 595 C C . LEU A 1 73 ? 2.956 -1.008 3.748 1.00 93.31 73 LEU A C 1
ATOM 597 O O . LEU A 1 73 ? 3.942 -1.089 4.483 1.00 93.31 73 LEU A O 1
ATOM 601 N N . ALA A 1 74 ? 1.871 -0.312 4.059 1.00 92.50 74 ALA A N 1
ATOM 602 C CA . ALA A 1 74 ? 1.640 0.284 5.361 1.00 92.50 74 ALA A CA 1
ATOM 603 C C . ALA A 1 74 ? 0.323 -0.220 5.958 1.00 92.50 74 ALA A C 1
ATOM 605 O O . ALA A 1 74 ? -0.592 -0.601 5.230 1.00 92.50 74 ALA A O 1
ATOM 606 N N . VAL A 1 75 ? 0.229 -0.208 7.278 1.00 91.25 75 VAL A N 1
ATOM 607 C CA . VAL A 1 75 ? -0.987 -0.469 8.043 1.00 91.25 75 VAL A CA 1
ATOM 608 C C . VAL A 1 75 ? -1.395 0.802 8.774 1.00 91.25 75 VAL A C 1
ATOM 610 O O . VAL A 1 75 ? -0.549 1.588 9.199 1.00 91.25 75 VAL A O 1
ATOM 613 N N . VAL A 1 76 ? -2.699 1.030 8.876 1.00 88.88 76 VAL A N 1
ATOM 614 C CA . VAL A 1 76 ? -3.264 2.135 9.648 1.00 88.88 76 VAL A CA 1
ATOM 615 C C . VAL A 1 76 ? -3.217 1.784 11.131 1.00 88.88 76 VAL A C 1
ATOM 617 O O . VAL A 1 76 ? -3.859 0.826 11.555 1.00 88.88 76 VAL A O 1
ATOM 620 N N . ASP A 1 77 ? -2.499 2.572 11.920 1.00 85.44 77 ASP A N 1
ATOM 621 C CA . ASP A 1 77 ? -2.485 2.453 13.376 1.00 85.44 77 ASP A CA 1
ATOM 622 C C . ASP A 1 77 ? -3.759 3.044 14.012 1.00 85.44 77 ASP A C 1
ATOM 624 O O . ASP A 1 77 ? -4.458 3.866 13.408 1.00 85.44 77 ASP A O 1
ATOM 628 N N . ALA A 1 78 ? -4.046 2.680 15.265 1.00 80.50 78 ALA A N 1
ATOM 629 C CA . ALA A 1 78 ? -5.133 3.265 16.054 1.00 80.50 78 ALA A CA 1
ATOM 630 C C . ALA A 1 78 ? -5.014 4.795 16.216 1.00 80.50 78 ALA A C 1
ATOM 632 O O . ALA A 1 78 ? -6.024 5.475 16.393 1.00 80.50 78 ALA A O 1
ATOM 633 N N . SER A 1 79 ? -3.804 5.349 16.104 1.00 80.50 79 SER A N 1
ATOM 634 C CA . SER A 1 79 ? -3.545 6.794 16.147 1.00 80.50 79 SER A CA 1
ATOM 635 C C . SER A 1 79 ? -3.870 7.523 14.833 1.00 80.50 79 SER A C 1
ATOM 637 O O . SER A 1 79 ? -3.841 8.752 14.786 1.00 80.50 79 SER A O 1
ATOM 639 N N . GLY A 1 80 ? -4.186 6.791 13.758 1.00 80.00 80 GLY A N 1
ATOM 640 C CA . GLY A 1 80 ? -4.401 7.361 12.424 1.00 80.00 80 GLY A CA 1
ATOM 641 C C . GLY A 1 80 ? -3.109 7.644 11.645 1.00 80.00 80 GLY A C 1
ATOM 642 O O . GLY A 1 80 ? -3.112 8.431 10.698 1.00 80.00 80 GLY A O 1
ATOM 643 N N . GLU A 1 81 ? -2.000 7.008 12.016 1.00 85.56 81 GLU A N 1
ATOM 644 C CA . GLU A 1 81 ? -0.736 7.070 11.276 1.00 85.56 81 GLU A CA 1
ATOM 645 C C . GLU A 1 81 ? -0.520 5.801 10.443 1.00 85.56 81 GLU A C 1
ATOM 647 O O . GLU A 1 81 ? -1.071 4.742 10.740 1.00 85.56 81 GLU A O 1
ATOM 652 N N . LEU A 1 82 ? 0.266 5.910 9.369 1.00 88.94 82 LEU A N 1
ATOM 653 C CA . LEU A 1 82 ? 0.631 4.770 8.529 1.00 88.94 82 LEU A CA 1
ATOM 654 C C . LEU A 1 82 ? 1.965 4.193 9.000 1.00 88.94 82 LEU A C 1
ATOM 656 O O . LEU A 1 82 ? 3.017 4.793 8.776 1.00 88.94 82 LEU A O 1
ATOM 660 N N . ALA A 1 83 ? 1.917 3.014 9.611 1.00 88.19 83 ALA A N 1
ATOM 661 C CA . ALA A 1 83 ? 3.099 2.270 10.021 1.00 88.19 83 ALA A CA 1
ATOM 662 C C . ALA A 1 83 ? 3.532 1.300 8.907 1.00 88.19 83 ALA A C 1
ATOM 664 O O . ALA A 1 83 ? 2.674 0.676 8.280 1.00 88.19 83 ALA A O 1
ATOM 665 N N . PRO A 1 84 ? 4.836 1.153 8.613 1.00 88.81 84 PRO A N 1
ATOM 666 C CA . PRO A 1 84 ? 5.301 0.156 7.655 1.00 88.81 84 PRO A CA 1
ATOM 667 C C . PRO A 1 84 ? 4.985 -1.255 8.159 1.00 88.81 84 PRO A C 1
ATOM 669 O O . PRO A 1 84 ? 5.164 -1.552 9.336 1.00 88.81 84 PRO A O 1
ATOM 672 N N . VAL A 1 85 ? 4.539 -2.130 7.259 1.00 88.50 85 VAL A N 1
ATOM 673 C CA . VAL A 1 85 ? 4.296 -3.539 7.595 1.00 88.50 85 VAL A CA 1
ATOM 674 C C . VAL A 1 85 ? 5.574 -4.334 7.385 1.00 88.50 85 VAL A C 1
ATOM 676 O O . VAL A 1 85 ? 6.215 -4.221 6.334 1.00 88.50 85 VAL A O 1
ATOM 679 N N . GLU A 1 86 ? 5.918 -5.163 8.361 1.00 85.38 86 GLU A N 1
ATOM 680 C CA . GLU A 1 86 ? 7.081 -6.044 8.330 1.00 85.38 86 GLU A CA 1
ATOM 681 C C . GLU A 1 86 ? 6.637 -7.505 8.463 1.00 85.38 86 GLU A C 1
ATOM 683 O O . GLU A 1 86 ? 5.654 -7.804 9.136 1.00 85.38 86 GLU A O 1
ATOM 688 N N . ASP A 1 87 ? 7.352 -8.408 7.796 1.00 79.31 87 ASP A N 1
ATOM 689 C CA . ASP A 1 87 ? 7.267 -9.855 8.030 1.00 79.31 87 ASP A CA 1
ATOM 690 C C . ASP A 1 87 ? 8.640 -10.395 8.451 1.00 79.31 87 ASP A C 1
ATOM 692 O O . ASP A 1 87 ? 9.577 -9.621 8.656 1.00 79.31 87 ASP A O 1
ATOM 696 N N . ASP A 1 88 ? 8.800 -11.716 8.541 1.00 75.94 88 ASP A N 1
ATOM 697 C CA . ASP A 1 88 ? 10.064 -12.376 8.901 1.00 75.94 88 ASP A CA 1
ATOM 698 C C . ASP A 1 88 ? 11.268 -11.960 8.029 1.00 75.94 88 ASP A C 1
ATOM 700 O O . ASP A 1 88 ? 12.423 -12.116 8.426 1.00 75.94 88 ASP A O 1
ATOM 704 N N . LYS A 1 89 ? 11.030 -11.424 6.825 1.00 74.44 89 LYS A N 1
ATOM 705 C CA . LYS A 1 89 ? 12.053 -10.900 5.903 1.00 74.44 89 LYS A CA 1
ATOM 706 C C . LYS A 1 89 ? 12.263 -9.385 6.029 1.00 74.44 89 LYS A C 1
ATOM 708 O O . LYS A 1 89 ? 12.949 -8.794 5.190 1.00 74.44 89 LYS A O 1
ATOM 713 N N . GLY A 1 90 ? 11.676 -8.752 7.040 1.00 82.88 90 GLY A N 1
ATOM 714 C CA . GLY A 1 90 ? 11.692 -7.311 7.273 1.00 82.88 90 GLY A CA 1
ATOM 715 C C . GLY A 1 90 ? 10.568 -6.574 6.532 1.00 82.88 90 GLY A C 1
ATOM 716 O O . GLY A 1 90 ? 9.545 -7.176 6.191 1.00 82.88 90 GLY A O 1
ATOM 717 N N . PRO A 1 91 ? 10.731 -5.274 6.229 1.00 86.88 91 PRO A N 1
ATOM 718 C CA . PRO A 1 91 ? 9.650 -4.455 5.691 1.00 86.88 91 PRO A CA 1
ATOM 719 C C . PRO A 1 91 ? 9.169 -4.948 4.324 1.00 86.88 91 PRO A C 1
ATOM 721 O O . PRO A 1 91 ? 9.968 -5.259 3.428 1.00 86.88 91 PRO A O 1
ATOM 724 N N . ILE A 1 92 ? 7.848 -4.992 4.143 1.00 89.56 92 ILE A N 1
ATOM 725 C CA . ILE A 1 92 ? 7.198 -5.344 2.878 1.00 89.56 92 ILE A CA 1
ATOM 726 C C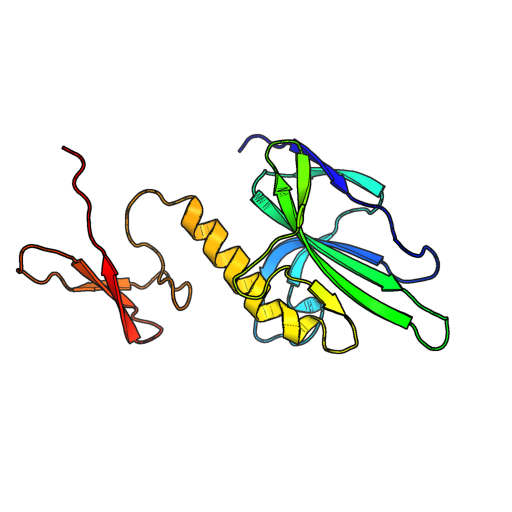 . ILE A 1 92 ? 7.331 -4.156 1.933 1.00 89.56 92 ILE A C 1
ATOM 728 O O . ILE A 1 92 ? 6.469 -3.284 1.824 1.00 89.56 92 ILE A O 1
ATOM 732 N N . ARG A 1 93 ? 8.463 -4.121 1.239 1.00 91.25 93 ARG A N 1
ATOM 733 C CA . ARG A 1 93 ? 8.773 -3.140 0.207 1.00 91.25 93 ARG A CA 1
ATOM 734 C C . ARG A 1 93 ? 9.518 -3.793 -0.940 1.00 91.25 93 ARG A C 1
ATOM 736 O O . ARG A 1 93 ? 10.279 -4.739 -0.746 1.00 91.25 93 ARG A O 1
ATOM 743 N N . SER A 1 94 ? 9.315 -3.273 -2.138 1.00 91.50 94 SER A N 1
ATOM 744 C CA . SER A 1 94 ? 10.058 -3.689 -3.319 1.00 91.50 94 SER A CA 1
ATOM 745 C C . SER A 1 94 ? 10.249 -2.520 -4.273 1.00 91.50 94 SER A C 1
ATOM 747 O O . SER A 1 94 ? 9.557 -1.502 -4.205 1.00 91.50 94 SER A O 1
ATOM 749 N N . SER A 1 95 ? 11.227 -2.666 -5.153 1.00 87.94 95 SER A N 1
ATOM 750 C CA . SER A 1 95 ? 11.513 -1.716 -6.211 1.00 87.94 95 SER A CA 1
ATOM 751 C C . SER A 1 95 ? 11.865 -2.437 -7.509 1.00 87.94 95 SER A C 1
ATOM 753 O O . SER A 1 95 ? 12.225 -3.614 -7.500 1.00 87.94 95 SER A O 1
ATOM 755 N N . GLY A 1 96 ? 11.753 -1.729 -8.633 1.00 85.62 96 GLY A N 1
ATOM 756 C CA . GLY A 1 96 ? 12.054 -2.271 -9.964 1.00 85.62 96 GLY A CA 1
ATOM 757 C C . GLY A 1 96 ? 10.818 -2.771 -10.713 1.00 85.62 96 GLY A C 1
ATOM 758 O O . GLY A 1 96 ? 9.696 -2.464 -10.328 1.00 85.62 96 GLY A O 1
ATOM 759 N N . ALA A 1 97 ? 11.017 -3.494 -11.819 1.00 81.69 97 ALA A N 1
ATOM 760 C CA . ALA A 1 97 ? 9.929 -3.929 -12.704 1.00 81.69 97 ALA A CA 1
ATOM 761 C C . ALA A 1 97 ? 9.088 -5.070 -12.104 1.00 81.69 97 ALA A C 1
ATOM 763 O O . ALA A 1 97 ? 7.866 -5.075 -12.236 1.00 81.69 97 ALA A O 1
ATOM 764 N N . ASP A 1 98 ? 9.730 -5.983 -11.376 1.00 87.44 98 ASP A N 1
ATOM 765 C CA . ASP A 1 98 ? 9.111 -7.187 -10.802 1.00 87.44 98 ASP A CA 1
ATOM 766 C C . ASP A 1 98 ? 8.548 -6.965 -9.389 1.00 87.44 98 ASP A C 1
ATOM 768 O O . ASP A 1 98 ? 8.296 -7.913 -8.642 1.00 87.44 98 ASP A O 1
ATOM 772 N N . TRP A 1 99 ? 8.347 -5.701 -8.999 1.00 88.50 99 TRP A N 1
ATOM 773 C CA . TRP A 1 99 ? 7.923 -5.323 -7.650 1.00 88.50 99 TRP A CA 1
ATOM 774 C C . TRP A 1 99 ? 6.649 -6.053 -7.209 1.00 88.50 99 TRP A C 1
ATOM 776 O O . TRP A 1 99 ? 6.550 -6.473 -6.057 1.00 88.50 99 TRP A O 1
ATOM 786 N N . ALA A 1 100 ? 5.695 -6.232 -8.128 1.00 87.75 100 ALA A N 1
ATOM 787 C CA . ALA A 1 100 ? 4.410 -6.849 -7.834 1.00 87.75 100 ALA A CA 1
ATOM 788 C C . ALA A 1 100 ? 4.592 -8.314 -7.431 1.00 87.75 100 ALA A C 1
ATOM 790 O O . ALA A 1 100 ? 4.068 -8.724 -6.403 1.00 87.75 100 ALA A O 1
ATOM 791 N N . LEU A 1 101 ? 5.404 -9.076 -8.168 1.00 88.00 101 LEU A N 1
ATOM 792 C CA . LEU A 1 101 ? 5.688 -10.478 -7.853 1.00 88.00 101 LEU A CA 1
ATOM 793 C C . LEU A 1 101 ? 6.423 -10.632 -6.517 1.00 88.00 101 LEU A C 1
ATOM 795 O O . LEU A 1 101 ? 6.145 -11.564 -5.769 1.00 88.00 101 LEU A O 1
ATOM 799 N N . ASN A 1 102 ? 7.313 -9.694 -6.186 1.00 88.12 102 ASN A N 1
ATOM 800 C CA . ASN A 1 102 ? 8.091 -9.746 -4.948 1.00 88.12 102 ASN A CA 1
ATOM 801 C C . ASN A 1 102 ? 7.252 -9.517 -3.684 1.00 88.12 102 ASN A C 1
ATOM 803 O O . ASN A 1 102 ? 7.592 -10.048 -2.624 1.00 88.12 102 ASN A O 1
ATOM 807 N N . ILE A 1 103 ? 6.194 -8.702 -3.767 1.00 89.88 103 ILE A N 1
ATOM 808 C CA . ILE A 1 103 ? 5.377 -8.357 -2.595 1.00 89.88 103 ILE A CA 1
ATOM 809 C C . ILE A 1 103 ? 4.024 -9.058 -2.575 1.00 89.88 103 ILE A C 1
ATOM 811 O O . ILE A 1 103 ? 3.480 -9.214 -1.495 1.00 89.88 103 ILE A O 1
ATOM 815 N N . ARG A 1 104 ? 3.471 -9.498 -3.710 1.00 89.62 104 ARG A N 1
ATOM 816 C CA . ARG A 1 104 ? 2.104 -10.043 -3.800 1.00 89.62 104 ARG A CA 1
ATOM 817 C C . ARG A 1 104 ? 1.837 -11.146 -2.782 1.00 89.62 104 ARG A C 1
ATOM 819 O O . ARG A 1 104 ? 0.884 -11.046 -2.019 1.00 89.62 104 ARG A O 1
ATOM 826 N N . ASP A 1 105 ? 2.693 -12.162 -2.736 1.00 87.19 105 ASP A N 1
ATOM 827 C CA . ASP A 1 105 ? 2.527 -13.287 -1.813 1.00 87.19 105 ASP A CA 1
ATOM 828 C C . ASP A 1 105 ? 2.728 -12.865 -0.344 1.00 87.19 105 ASP A C 1
ATOM 830 O O . ASP A 1 105 ? 2.019 -13.347 0.537 1.00 87.19 105 ASP A O 1
ATOM 834 N N . ARG A 1 106 ? 3.607 -11.886 -0.084 1.00 88.81 106 ARG A N 1
ATOM 835 C CA . ARG A 1 106 ? 3.836 -11.308 1.257 1.00 88.81 106 ARG A CA 1
ATOM 836 C C . ARG A 1 106 ? 2.640 -10.480 1.732 1.00 88.81 106 ARG A C 1
ATOM 838 O O . ARG A 1 106 ? 2.184 -10.633 2.856 1.00 88.81 106 ARG A O 1
ATOM 845 N N . VAL A 1 107 ? 2.085 -9.642 0.859 1.00 89.12 107 VAL A N 1
ATOM 846 C CA . VAL A 1 107 ? 0.897 -8.821 1.130 1.00 89.12 107 VAL A CA 1
ATOM 847 C C . VAL A 1 107 ? -0.328 -9.713 1.328 1.00 89.12 107 VAL A C 1
ATOM 849 O O . VAL A 1 107 ? -1.113 -9.475 2.239 1.00 89.12 107 VAL A O 1
ATOM 852 N N . ALA A 1 108 ? -0.483 -10.765 0.519 1.00 88.12 108 ALA A N 1
ATOM 853 C CA . ALA A 1 108 ? -1.562 -11.731 0.693 1.00 88.12 108 ALA A CA 1
ATOM 854 C C . ALA A 1 108 ? -1.452 -12.477 2.034 1.00 88.12 108 ALA A C 1
ATOM 856 O O . ALA A 1 108 ? -2.474 -12.741 2.662 1.00 88.12 108 ALA A O 1
ATOM 857 N N . ALA A 1 109 ? -0.232 -12.795 2.481 1.00 85.12 109 ALA A N 1
ATOM 858 C CA . ALA A 1 109 ? 0.002 -13.359 3.807 1.00 85.12 109 ALA A CA 1
ATOM 859 C C . ALA A 1 109 ? -0.329 -12.355 4.925 1.00 85.12 109 ALA A C 1
ATOM 861 O O . ALA A 1 109 ? -1.019 -12.724 5.869 1.00 85.12 109 ALA A O 1
ATOM 862 N N . ALA A 1 110 ? 0.075 -11.086 4.794 1.00 84.94 110 ALA A N 1
ATOM 863 C CA . ALA A 1 110 ? -0.246 -10.035 5.764 1.00 84.94 110 ALA A CA 1
ATOM 864 C C . ALA A 1 110 ? -1.761 -9.780 5.883 1.00 84.94 110 ALA A C 1
ATOM 866 O O . ALA A 1 110 ? -2.286 -9.647 6.986 1.00 84.94 110 ALA A O 1
ATOM 867 N N . LEU A 1 111 ? -2.483 -9.775 4.756 1.00 84.00 111 LEU A N 1
ATOM 868 C CA . LEU A 1 111 ? -3.948 -9.687 4.737 1.00 84.00 111 LEU A CA 1
ATOM 869 C C . LEU A 1 111 ? -4.592 -10.872 5.459 1.00 84.00 111 LEU A C 1
ATOM 871 O O . LEU A 1 111 ? -5.421 -10.669 6.342 1.00 84.00 111 LEU A O 1
ATOM 875 N N . ALA A 1 112 ? -4.158 -12.094 5.140 1.00 80.50 112 ALA A N 1
ATOM 876 C CA . ALA A 1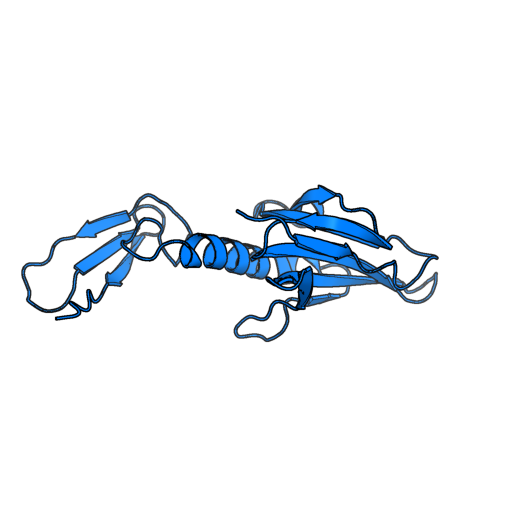 112 ? -4.658 -13.293 5.802 1.00 80.50 112 ALA A CA 1
ATOM 877 C C . ALA A 1 112 ? -4.358 -13.294 7.312 1.00 80.50 112 ALA A C 1
ATOM 879 O O . ALA A 1 112 ? -5.205 -13.715 8.096 1.00 80.50 112 ALA A O 1
ATOM 880 N N . ALA A 1 113 ? -3.187 -12.798 7.726 1.00 73.25 113 ALA A N 1
ATOM 881 C CA . ALA A 1 113 ? -2.823 -12.662 9.134 1.00 73.25 113 ALA A CA 1
ATOM 882 C C . ALA A 1 113 ? -3.748 -11.676 9.868 1.00 73.25 113 ALA A C 1
ATOM 884 O O . ALA A 1 113 ? -4.280 -12.017 10.922 1.00 73.25 113 ALA A O 1
ATOM 885 N N . ARG A 1 114 ? -4.044 -10.510 9.275 1.00 69.88 114 ARG A N 1
ATOM 886 C CA . ARG A 1 114 ? -5.004 -9.542 9.840 1.00 69.88 114 ARG A CA 1
ATOM 887 C C . ARG A 1 114 ? -6.392 -10.148 10.029 1.00 69.88 114 ARG A C 1
ATOM 889 O O . ARG A 1 114 ? -7.018 -9.946 11.064 1.00 69.88 114 ARG A O 1
ATOM 896 N N . ASP A 1 115 ? -6.884 -10.898 9.046 1.00 64.38 115 ASP A N 1
ATOM 897 C CA . ASP A 1 115 ? -8.203 -11.537 9.138 1.00 64.38 115 ASP A CA 1
ATOM 898 C C . ASP A 1 115 ? -8.255 -12.677 10.183 1.00 64.38 115 ASP A C 1
ATOM 900 O O . ASP A 1 115 ? -9.346 -13.142 10.546 1.00 64.38 115 ASP A O 1
ATOM 904 N N . CYS A 1 116 ? -7.095 -13.127 10.677 1.00 50.44 116 CYS A N 1
ATOM 905 C CA . CYS A 1 116 ? -6.954 -14.071 11.787 1.00 50.44 116 CYS A CA 1
ATOM 906 C C . CYS A 1 116 ? -6.816 -13.375 13.153 1.00 50.44 116 CYS A C 1
ATOM 908 O O . CYS A 1 116 ? -7.331 -13.905 14.130 1.00 50.44 116 CYS A O 1
ATOM 910 N N . GLU A 1 117 ? -6.190 -12.196 13.228 1.00 43.38 117 GLU A N 1
ATOM 911 C CA . GLU A 1 117 ? -5.926 -11.474 14.490 1.00 43.38 117 GLU A CA 1
ATOM 912 C C . GLU A 1 117 ? -7.199 -10.911 15.156 1.00 43.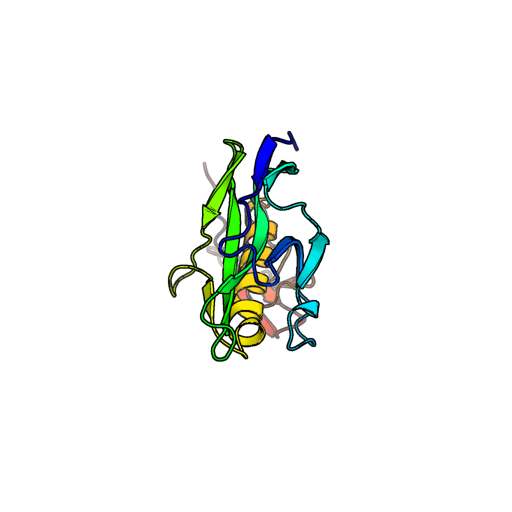38 117 GLU A C 1
ATOM 914 O O . GLU A 1 117 ? -7.210 -10.634 16.345 1.00 43.38 117 GLU A O 1
ATOM 919 N N . GLY A 1 118 ? -8.312 -10.819 14.418 1.00 40.12 118 GLY A N 1
ATOM 920 C CA . GLY A 1 118 ? -9.646 -10.536 14.970 1.00 40.12 118 GLY A CA 1
ATOM 921 C C . GLY A 1 118 ? -10.457 -11.778 15.366 1.00 40.12 118 GLY A C 1
ATOM 922 O O . GLY A 1 118 ? -11.680 -11.684 15.488 1.00 40.12 118 GLY A O 1
ATOM 923 N N . LYS A 1 119 ? -9.827 -12.956 15.464 1.00 38.81 119 LYS A N 1
ATOM 924 C CA . LYS A 1 119 ? -10.472 -14.221 15.843 1.00 38.81 119 LYS A CA 1
ATOM 925 C C . LYS A 1 119 ? -9.799 -14.842 17.061 1.00 38.81 119 LYS A C 1
ATOM 927 O O . LYS A 1 119 ? -9.299 -15.966 17.002 1.00 38.81 119 LYS A O 1
ATOM 932 N N . ASP A 1 120 ? -9.860 -14.150 18.189 1.00 35.72 120 ASP A N 1
ATOM 933 C CA . ASP A 1 120 ? -9.853 -14.832 19.478 1.00 35.72 1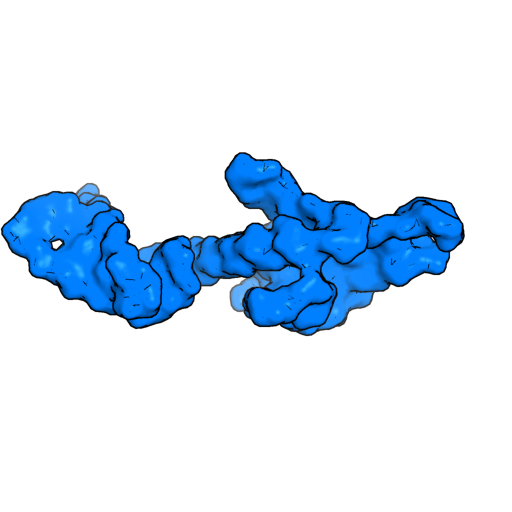20 ASP A CA 1
ATOM 934 C C . ASP A 1 120 ? -11.023 -15.837 19.470 1.00 35.72 120 ASP A C 1
ATOM 936 O O . ASP A 1 120 ? -12.196 -15.478 19.353 1.00 35.72 120 ASP A O 1
ATOM 940 N N . ASN A 1 121 ? -10.652 -17.114 19.554 1.00 40.16 121 ASN A N 1
ATOM 941 C CA . ASN A 1 121 ? -11.456 -18.338 19.539 1.00 40.16 121 ASN A CA 1
ATOM 942 C C . ASN A 1 121 ? -11.798 -18.986 18.179 1.00 40.16 121 ASN A C 1
ATOM 944 O O . ASN A 1 121 ? -12.702 -18.597 17.439 1.00 40.16 121 ASN A O 1
ATOM 948 N N . ALA A 1 122 ? -11.128 -20.130 17.987 1.00 40.81 122 ALA A N 1
ATOM 949 C CA . ALA A 1 122 ? -11.473 -21.274 17.147 1.00 40.81 122 ALA A CA 1
ATOM 950 C C . ALA A 1 122 ? -11.365 -21.096 15.620 1.00 40.81 122 ALA A C 1
ATOM 952 O O . ALA A 1 122 ? -12.317 -20.755 14.921 1.00 40.81 122 ALA A O 1
ATOM 953 N N . ALA A 1 123 ? -10.193 -21.469 15.095 1.00 43.72 123 ALA A N 1
ATOM 954 C CA . ALA A 1 123 ? -10.065 -22.470 14.027 1.00 43.72 123 ALA A CA 1
ATOM 955 C C . ALA A 1 123 ? -11.016 -22.361 12.814 1.00 43.72 123 ALA A C 1
ATOM 957 O O . ALA A 1 123 ? -11.482 -23.373 12.297 1.00 43.72 123 ALA A O 1
ATOM 958 N N . ARG A 1 124 ? -11.314 -21.153 12.326 1.00 46.03 124 ARG A N 1
ATOM 959 C CA . ARG A 1 124 ? -12.186 -20.982 11.150 1.00 46.03 124 ARG A CA 1
ATOM 960 C C . ARG A 1 124 ? -11.455 -20.864 9.822 1.00 46.03 124 ARG A C 1
ATOM 962 O O . ARG A 1 124 ? -12.121 -20.888 8.795 1.00 46.03 124 ARG A O 1
ATOM 969 N N . TYR A 1 125 ? -10.131 -20.721 9.833 1.00 49.91 125 TYR A N 1
ATOM 970 C CA . TYR A 1 125 ? -9.329 -20.570 8.621 1.00 49.91 125 TYR A CA 1
ATOM 971 C C . TYR A 1 125 ? -7.981 -21.275 8.768 1.00 49.91 125 TYR A C 1
ATOM 973 O O . TYR A 1 125 ? -7.325 -21.176 9.803 1.00 49.91 125 TYR A O 1
ATOM 981 N N . CYS A 1 126 ? -7.571 -22.007 7.733 1.00 46.59 126 CYS A N 1
ATOM 982 C CA . CYS A 1 126 ? -6.284 -22.688 7.699 1.00 46.59 126 CYS A CA 1
ATOM 983 C C . CYS A 1 126 ? -5.136 -21.663 7.615 1.00 46.59 126 CYS A C 1
ATOM 985 O O . CYS A 1 126 ? -5.091 -20.906 6.642 1.00 46.59 126 CYS A O 1
ATOM 987 N N . PRO A 1 127 ? -4.143 -21.691 8.523 1.00 48.38 127 PRO A N 1
ATOM 988 C CA . PRO A 1 127 ? -3.026 -20.738 8.517 1.00 48.38 127 PRO A CA 1
ATOM 989 C C . PRO A 1 127 ? -2.089 -20.898 7.308 1.00 48.38 127 PRO A C 1
ATOM 991 O O . PRO A 1 127 ? -1.312 -20.003 6.997 1.00 48.38 127 PRO A O 1
ATOM 994 N N . PHE A 1 128 ? -2.156 -22.027 6.598 1.00 47.22 128 PHE A N 1
ATOM 995 C CA . PHE A 1 128 ? -1.284 -22.308 5.454 1.00 47.22 128 PHE A CA 1
ATOM 996 C C . PHE A 1 128 ? -1.854 -21.856 4.109 1.00 47.22 128 PHE A C 1
ATOM 998 O O . PHE A 1 128 ? -1.090 -21.635 3.173 1.00 47.22 128 PHE A O 1
ATOM 1005 N N . CYS A 1 129 ? -3.178 -21.768 3.975 1.00 45.06 129 CYS A N 1
ATOM 1006 C CA . CYS A 1 129 ? -3.814 -21.460 2.690 1.00 45.06 129 CYS A CA 1
ATOM 1007 C C . CYS A 1 129 ? -4.961 -20.449 2.775 1.00 45.06 129 CYS A C 1
ATOM 1009 O O . CYS A 1 129 ? -5.416 -19.982 1.737 1.00 45.06 129 CYS A O 1
ATOM 1011 N N . GLY A 1 130 ? -5.411 -20.080 3.977 1.00 50.25 130 GLY A N 1
ATOM 1012 C CA . GLY A 1 130 ? -6.538 -19.169 4.168 1.00 50.25 130 GLY A CA 1
ATOM 1013 C C . GLY A 1 130 ? -7.901 -19.779 3.830 1.00 50.25 130 GLY A C 1
ATOM 1014 O O . GLY A 1 130 ? -8.880 -19.045 3.763 1.00 50.25 130 GLY A O 1
ATOM 1015 N N . SER A 1 131 ? -7.994 -21.098 3.613 1.00 52.91 131 SER A N 1
ATOM 1016 C CA . SER A 1 131 ? -9.277 -21.771 3.375 1.00 52.91 131 SER A CA 1
ATOM 1017 C C . SER A 1 131 ? -10.103 -21.850 4.657 1.00 52.91 131 SER A C 1
ATOM 1019 O O . SER A 1 131 ? -9.563 -22.151 5.722 1.00 52.91 131 SER A O 1
ATOM 1021 N N . SER A 1 132 ? -11.411 -21.612 4.546 1.00 51.66 132 SER A N 1
ATOM 1022 C CA . SER A 1 132 ? -12.385 -21.798 5.629 1.00 51.66 132 SER A CA 1
ATOM 1023 C C . SER A 1 132 ? -12.848 -23.247 5.801 1.00 51.66 132 SER A C 1
ATOM 1025 O O . SER A 1 132 ? -13.606 -23.548 6.723 1.00 51.66 132 SER A O 1
ATOM 1027 N N . GLN A 1 133 ? -12.421 -24.153 4.916 1.00 51.97 133 GLN A N 1
ATOM 1028 C CA . GLN A 1 133 ? -12.783 -25.568 4.951 1.00 51.97 133 GLN A CA 1
ATOM 1029 C C . GLN A 1 133 ? -11.744 -26.366 5.744 1.00 51.97 133 GLN A C 1
ATOM 1031 O O . GLN A 1 133 ? -10.840 -27.000 5.191 1.00 51.97 133 GLN A O 1
ATOM 1036 N N . CYS A 1 134 ? -11.877 -26.312 7.066 1.00 51.59 134 CYS A N 1
ATOM 1037 C CA . CYS A 1 134 ? -11.090 -27.107 7.999 1.00 51.59 134 CYS A CA 1
ATOM 1038 C C . CYS A 1 134 ? -11.981 -28.174 8.638 1.00 51.59 134 CYS A C 1
ATOM 1040 O O . CYS A 1 134 ? -13.050 -27.852 9.156 1.00 51.59 134 CYS A O 1
ATOM 1042 N N . GLU A 1 135 ? -11.536 -29.428 8.612 1.00 48.31 135 GLU A N 1
ATOM 1043 C CA . GLU A 1 135 ? -12.175 -30.516 9.347 1.00 48.31 135 GLU A CA 1
ATOM 1044 C C . GLU A 1 135 ? -11.383 -30.780 10.629 1.00 48.31 135 GLU A C 1
ATOM 1046 O O . GLU A 1 135 ? -10.152 -30.885 10.624 1.00 48.31 135 GLU A O 1
ATOM 1051 N N . VAL A 1 136 ? -12.104 -30.827 11.745 1.00 51.78 136 VAL A N 1
ATOM 1052 C CA . VAL A 1 136 ? -11.542 -31.136 13.056 1.00 51.78 136 VAL A CA 1
ATOM 1053 C C . VAL A 1 136 ? -11.503 -32.652 13.200 1.00 51.78 136 VAL A C 1
ATOM 1055 O O . VAL A 1 136 ? -12.546 -33.291 13.346 1.00 51.78 136 VAL A O 1
ATOM 1058 N N . GLU A 1 137 ? -10.308 -33.235 13.184 1.00 51.81 137 GLU A N 1
ATOM 1059 C CA . GLU A 1 137 ? -10.123 -34.636 13.546 1.00 51.81 137 GLU A CA 1
ATOM 1060 C C . GLU A 1 137 ? -9.975 -34.705 15.070 1.00 51.81 137 GLU A C 1
ATOM 1062 O O . GLU A 1 137 ? -8.892 -34.506 15.627 1.00 51.81 137 GLU A O 1
ATOM 1067 N N . LYS A 1 138 ? -11.093 -34.959 15.764 1.00 49.12 138 LYS A N 1
ATOM 1068 C CA . LYS A 1 138 ? -11.083 -35.212 17.209 1.00 49.12 138 LYS A CA 1
ATOM 1069 C C . LYS A 1 138 ? -10.273 -36.476 17.479 1.00 49.12 138 LYS A C 1
ATOM 1071 O O . LYS A 1 138 ? -10.677 -37.568 17.088 1.00 49.12 138 LYS A O 1
ATOM 1076 N N . HIS A 1 139 ? -9.131 -36.323 18.138 1.00 47.38 139 HIS A N 1
ATOM 1077 C CA . HIS A 1 139 ? -8.339 -37.440 18.632 1.00 47.38 139 HIS A CA 1
ATOM 1078 C C . HIS A 1 139 ? -8.535 -37.515 20.148 1.00 47.38 139 HIS A C 1
ATOM 1080 O O . HIS A 1 139 ? -8.265 -36.543 20.844 1.00 47.38 139 HIS A O 1
ATOM 1086 N N . GLU A 1 140 ? -9.043 -38.642 20.653 1.00 48.75 140 GLU A N 1
ATOM 1087 C CA . GLU A 1 140 ? -9.250 -38.915 22.087 1.00 48.75 140 GLU A CA 1
ATOM 1088 C C . GLU A 1 140 ? -7.908 -39.138 22.810 1.00 48.75 140 GLU A C 1
ATOM 1090 O O . GLU A 1 140 ? -7.594 -40.229 23.279 1.00 48.75 140 GLU A O 1
ATOM 1095 N N . SER A 1 141 ? -7.043 -38.126 22.844 1.00 45.44 141 SER A N 1
ATOM 1096 C CA . SER A 1 141 ? -5.794 -38.156 23.612 1.00 45.44 141 SER A CA 1
ATOM 1097 C C . SER A 1 141 ? -5.517 -36.764 24.172 1.00 45.44 141 SER A C 1
ATOM 1099 O O . SER A 1 141 ? -5.565 -35.781 23.441 1.00 45.44 141 SER A O 1
ATOM 1101 N N . GLU A 1 142 ? -5.267 -36.704 25.475 1.00 52.66 142 GLU A N 1
ATOM 1102 C CA . GLU A 1 142 ? -5.541 -35.594 26.403 1.00 52.66 142 GLU A CA 1
ATOM 1103 C C . GLU A 1 14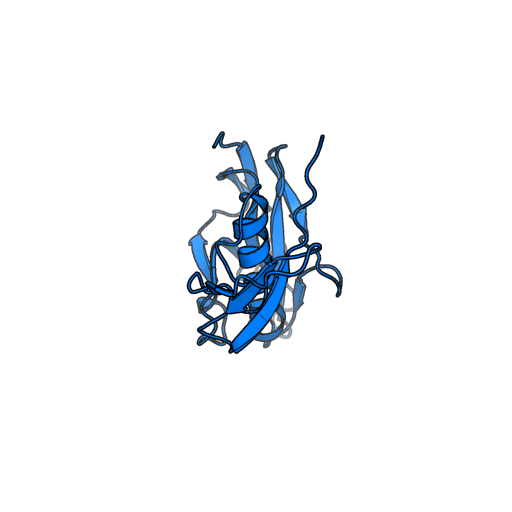2 ? -4.818 -34.237 26.203 1.00 52.66 142 GLU A C 1
ATOM 1105 O O . GLU A 1 142 ? -4.959 -33.388 27.069 1.00 52.66 142 GLU A O 1
ATOM 1110 N N . ASP A 1 143 ? -4.147 -33.932 25.082 1.00 52.91 143 ASP A N 1
ATOM 1111 C CA . ASP A 1 143 ? -3.350 -32.682 24.977 1.00 52.91 143 ASP A CA 1
ATOM 1112 C C . ASP A 1 143 ? -3.319 -31.993 23.588 1.00 52.91 143 ASP A C 1
ATOM 1114 O O . ASP A 1 143 ? -2.337 -31.347 23.214 1.00 52.91 143 ASP A O 1
ATOM 1118 N N . GLY A 1 144 ? -4.391 -32.072 22.791 1.00 52.69 144 GLY A N 1
ATOM 1119 C CA . GLY A 1 144 ? -4.551 -31.155 21.647 1.00 52.69 144 GLY A CA 1
ATOM 1120 C C . GLY A 1 144 ? -5.469 -31.635 20.527 1.00 52.69 144 GLY A C 1
ATOM 1121 O O . GLY A 1 144 ? -5.572 -32.826 20.238 1.00 52.69 144 GLY A O 1
ATOM 1122 N N . GLU A 1 145 ? -6.111 -30.684 19.847 1.00 58.28 145 GLU A N 1
ATOM 1123 C CA . GLU A 1 145 ? -7.020 -30.962 18.735 1.00 58.28 145 GLU A CA 1
ATOM 1124 C C . GLU A 1 145 ? -6.268 -30.853 17.395 1.00 58.28 145 GLU A C 1
ATOM 1126 O O . GLU A 1 145 ? -5.569 -29.871 17.133 1.00 58.28 145 GLU A O 1
ATOM 1131 N N . LYS A 1 146 ? -6.363 -31.874 16.531 1.00 59.50 146 LYS A N 1
ATOM 1132 C CA . LYS A 1 146 ? -5.744 -31.848 15.196 1.00 59.50 146 LYS A CA 1
ATOM 1133 C C . LYS A 1 146 ? -6.753 -31.331 14.180 1.00 59.50 146 LYS A C 1
ATOM 1135 O O . LYS A 1 146 ? -7.784 -31.949 13.936 1.00 59.50 146 LYS A O 1
ATOM 1140 N N . VAL A 1 147 ? -6.425 -30.218 13.538 1.00 60.12 147 VAL A N 1
ATOM 1141 C CA . VAL A 1 147 ? -7.248 -29.621 12.488 1.00 60.12 147 VAL A CA 1
ATOM 1142 C C . VAL A 1 147 ? -6.585 -29.856 11.144 1.00 60.12 147 VAL A C 1
ATOM 1144 O O . VAL A 1 147 ? -5.458 -29.416 10.907 1.00 60.12 147 VAL A O 1
ATOM 1147 N N . LYS A 1 148 ? -7.280 -30.551 10.246 1.00 58.84 148 LYS A N 1
ATOM 1148 C CA . LYS A 1 148 ? -6.816 -30.805 8.887 1.00 58.84 148 LYS A CA 1
ATOM 1149 C C . LYS A 1 148 ? -7.516 -29.865 7.918 1.00 58.84 148 LYS A C 1
ATOM 1151 O O . LYS A 1 148 ? -8.738 -29.744 7.895 1.00 58.84 148 LYS A O 1
ATOM 1156 N N . CYS A 1 149 ? -6.732 -29.198 7.085 1.00 52.91 149 CYS A N 1
ATOM 1157 C CA . CYS A 1 149 ? -7.272 -28.394 6.003 1.00 52.91 149 CYS A CA 1
ATOM 1158 C C . CYS A 1 149 ? -7.662 -29.286 4.821 1.00 52.91 149 CYS A C 1
ATOM 1160 O O . CYS A 1 149 ? -6.827 -30.044 4.324 1.00 52.91 149 CYS A O 1
ATOM 1162 N N . LEU A 1 150 ? -8.894 -29.143 4.327 1.00 59.03 150 LEU A N 1
ATOM 1163 C CA . LEU A 1 150 ? -9.397 -29.921 3.190 1.00 59.03 150 LEU A CA 1
ATOM 1164 C C . LEU A 1 150 ? -8.841 -29.433 1.845 1.00 59.03 150 LEU A C 1
ATOM 1166 O O . LEU A 1 150 ? -8.680 -30.230 0.929 1.00 59.03 150 LEU A O 1
ATOM 1170 N N . ASP A 1 151 ? -8.485 -28.150 1.750 1.00 51.59 151 ASP A N 1
ATOM 1171 C CA . ASP A 1 151 ? -7.994 -27.547 0.505 1.00 51.59 151 ASP A CA 1
ATOM 1172 C C . ASP A 1 151 ? -6.500 -27.829 0.241 1.00 51.59 151 ASP A C 1
ATOM 1174 O O . ASP A 1 151 ? -6.110 -28.260 -0.841 1.00 51.59 151 ASP A O 1
ATOM 1178 N N . CYS A 1 152 ? -5.643 -27.667 1.258 1.00 51.78 152 CYS A N 1
ATOM 1179 C CA . CYS A 1 152 ? -4.196 -27.878 1.121 1.00 51.78 152 CYS A CA 1
ATOM 1180 C C . CYS A 1 152 ? -3.682 -29.201 1.719 1.00 51.78 152 CYS A C 1
ATOM 1182 O O . CYS A 1 152 ? -2.488 -29.492 1.628 1.00 51.78 152 CYS A O 1
ATOM 1184 N N . GLY A 1 153 ? -4.551 -29.988 2.365 1.00 56.06 153 GLY A N 1
ATOM 1185 C CA . GLY A 1 153 ? -4.231 -31.297 2.946 1.00 56.06 153 GLY A CA 1
ATOM 1186 C C . GLY A 1 153 ? -3.318 -31.275 4.179 1.00 56.06 153 GLY A C 1
ATOM 1187 O O . GLY A 1 153 ? -2.914 -32.339 4.646 1.00 56.06 153 GLY A O 1
ATOM 1188 N N . ARG A 1 154 ? -2.963 -30.094 4.702 1.00 56.31 154 ARG A N 1
ATOM 1189 C CA . ARG A 1 154 ? -2.038 -29.938 5.837 1.00 56.31 154 ARG A CA 1
ATOM 1190 C C . ARG A 1 154 ? -2.769 -29.951 7.175 1.00 56.31 154 ARG A C 1
ATOM 1192 O O . ARG A 1 154 ? -3.865 -29.405 7.291 1.00 56.31 154 ARG A O 1
ATOM 1199 N N . THR A 1 155 ? -2.120 -30.523 8.185 1.00 56.16 155 THR A N 1
ATOM 1200 C CA . THR A 1 155 ? -2.643 -30.634 9.552 1.00 56.16 155 THR A CA 1
ATOM 1201 C C . THR A 1 155 ? -1.939 -29.642 10.473 1.00 56.16 155 THR A C 1
ATOM 1203 O O . THR A 1 155 ? -0.713 -29.545 10.456 1.00 56.16 155 THR A O 1
ATOM 1206 N N . ALA A 1 156 ? -2.711 -28.922 11.281 1.00 54.09 156 ALA A N 1
ATOM 1207 C CA . ALA A 1 156 ? -2.239 -28.070 12.365 1.00 54.09 156 ALA A CA 1
ATOM 1208 C C . ALA A 1 156 ? -2.712 -28.651 13.707 1.00 54.09 156 ALA A C 1
ATOM 1210 O O . ALA A 1 156 ? -3.825 -29.165 13.798 1.00 54.09 156 ALA A O 1
ATOM 1211 N N . LEU A 1 157 ? -1.865 -28.593 14.735 1.00 52.53 157 LEU A N 1
ATOM 1212 C CA . LEU A 1 157 ? -2.238 -28.945 16.105 1.00 52.53 157 LEU A CA 1
ATOM 1213 C C . LEU A 1 157 ? -2.659 -27.659 16.820 1.00 52.53 157 LEU A C 1
ATOM 1215 O O . LEU A 1 157 ? -1.881 -26.707 16.857 1.00 52.53 157 LEU A O 1
ATOM 1219 N N . ILE A 1 158 ? -3.872 -27.629 17.360 1.00 54.59 158 ILE A N 1
ATOM 1220 C CA . ILE A 1 158 ? -4.365 -26.529 18.183 1.00 54.59 158 ILE A CA 1
ATOM 1221 C C . ILE A 1 158 ? -4.279 -26.975 19.638 1.00 54.59 158 ILE A C 1
ATOM 1223 O O . ILE A 1 158 ? -4.935 -27.934 20.048 1.00 54.59 158 ILE A O 1
ATOM 1227 N N . ILE A 1 159 ? -3.441 -26.280 20.401 1.00 52.28 159 ILE A N 1
ATOM 1228 C CA . ILE A 1 159 ? -3.346 -26.433 21.850 1.00 52.28 159 ILE A CA 1
ATOM 1229 C C . ILE A 1 159 ? -4.396 -25.491 22.435 1.00 52.28 159 ILE A C 1
ATOM 1231 O O . ILE A 1 159 ? -4.319 -24.280 22.237 1.00 52.28 159 ILE A O 1
ATOM 1235 N N . ILE A 1 160 ? -5.422 -26.049 23.072 1.00 51.94 160 ILE A N 1
ATOM 1236 C CA . ILE A 1 160 ? -6.466 -25.266 23.734 1.00 51.94 160 ILE A CA 1
ATOM 1237 C C . ILE A 1 160 ? -5.973 -25.029 25.161 1.00 51.94 160 ILE A C 1
ATOM 1239 O O . ILE A 1 160 ? -6.091 -25.912 26.009 1.00 51.94 160 ILE A O 1
ATOM 1243 N N . GLU A 1 161 ? -5.370 -23.871 25.423 1.00 41.53 161 GLU A N 1
ATOM 1244 C CA . GLU A 1 161 ? -5.047 -23.475 26.795 1.00 41.53 161 GLU A CA 1
ATOM 1245 C C . GLU A 1 161 ? -6.358 -23.143 27.522 1.00 41.53 161 GLU A C 1
ATOM 1247 O O . GLU A 1 161 ? -7.013 -22.139 27.248 1.00 41.53 161 GLU A O 1
ATOM 1252 N N . HIS A 1 162 ? -6.786 -24.035 28.416 1.00 41.62 162 HIS A N 1
ATOM 1253 C CA . HIS A 1 162 ? -7.866 -23.755 29.352 1.00 41.62 162 HIS A CA 1
ATOM 1254 C C . HIS A 1 162 ? -7.326 -22.818 30.442 1.00 41.62 162 HIS A C 1
ATOM 1256 O O . HIS A 1 162 ? -6.688 -23.279 31.387 1.00 41.62 162 HIS A O 1
ATOM 1262 N N . GLU A 1 163 ? -7.565 -21.509 30.323 1.00 44.31 163 GLU A N 1
ATOM 1263 C CA . GLU A 1 163 ? -7.412 -20.596 31.463 1.00 44.31 163 GLU A CA 1
ATOM 1264 C C . GLU A 1 163 ? -8.414 -21.006 32.559 1.00 44.31 163 GLU A C 1
ATOM 1266 O O . GLU A 1 163 ? -9.626 -21.060 32.320 1.00 44.31 163 GLU A O 1
ATOM 1271 N N . GLY A 1 164 ? -7.890 -21.363 33.735 1.00 42.56 164 GLY A N 1
ATOM 1272 C CA . GLY A 1 164 ? -8.631 -21.772 34.933 1.00 42.56 164 GLY A CA 1
ATOM 1273 C C . GLY A 1 164 ? -8.462 -20.794 36.084 1.00 42.56 164 GLY A C 1
ATOM 1274 O O . GLY A 1 164 ? -7.426 -20.092 36.119 1.00 42.56 164 GLY A O 1
#

Secondary structure (DSSP, 8-state):
---EEEE----S-TTS-EEEEEEEEE-SS--SGGGEEEEEEPTTSEEEE-TT-EEEEEEEEEETTEEEEEEEEEEE-TTS-EEEPEETTEE-EEESTTHHHHHHHHHHHHHHHHHHHT--SS--S-TTT--S-EEEE---STT-EEEEETTT--EEEE------

Radius of gyration: 19.2 Å; chains: 1; bounding box: 31×54×54 Å